Protein AF-A0AAU9HIW3-F1 (afdb_monomer_lite)

Secondary structure (DSSP, 8-state):
-EEEE--HHHHHHHHHHHHHHT-HHHHHHHTT-BTTEEEE-HHHHHHHHHHHHHHHHHHHHHSTT--TTSTT--HHHHHHHHHHIIIIIHHHHTTS--

pLDDT: mean 91.23, std 6.59, range [55.25, 97.88]

Sequence (98 aa):
MKEYFLPPKIFNELLSYAKKEKLIELENIVNKHDNGTILIEPWEVEILLNVAKLWRLQAILKYPFWDSEHPKFDPVHEDLFMDEQEDKWGKIAMTFPT

Foldseek 3Di:
DDKWFFAPVQLVVQCVVCVVVVPVLSNVQSVQDDNGMGDDDPVNLVVLLVVLVVQLVVLCVVLVQLDPPDPNHDVVSVVSSVVSCVVYNCRSVVGDDD

Radius of gyration: 14.71 Å; chains: 1; bounding box: 32×23×38 Å

Structure (mmCIF, N/CA/C/O backbone):
data_AF-A0AAU9HIW3-F1
#
_entry.id   AF-A0AAU9HIW3-F1
#
loop_
_atom_site.group_PDB
_atom_site.id
_atom_site.type_symbol
_atom_site.label_atom_id
_atom_site.label_alt_id
_atom_site.label_comp_id
_atom_site.label_asym_id
_atom_site.label_entity_id
_atom_site.label_seq_id
_atom_site.pdbx_PDB_ins_code
_atom_site.Cartn_x
_atom_site.Cartn_y
_atom_site.Cartn_z
_atom_site.occupancy
_atom_site.B_iso_or_equiv
_atom_site.auth_seq_id
_atom_site.auth_comp_id
_atom_site.auth_asym_id
_atom_site.auth_atom_id
_atom_site.pdbx_PDB_model_num
ATOM 1 N N . MET A 1 1 ? -15.255 11.486 12.836 1.00 83.38 1 MET A N 1
ATOM 2 C CA . MET A 1 1 ? -15.222 10.068 12.441 1.00 83.38 1 MET A CA 1
ATOM 3 C C . MET A 1 1 ? -16.079 9.910 11.195 1.00 83.38 1 MET A C 1
ATOM 5 O O . MET A 1 1 ? -17.155 10.500 11.158 1.00 83.38 1 MET A O 1
ATOM 9 N N . LYS A 1 2 ? -15.576 9.243 10.158 1.00 86.25 2 LYS A N 1
ATOM 10 C CA . LYS A 1 2 ? -16.284 9.011 8.891 1.00 86.25 2 LYS A CA 1
ATOM 11 C C . LYS A 1 2 ? -16.094 7.558 8.473 1.00 86.25 2 LYS A C 1
ATOM 13 O O . LYS A 1 2 ? -15.063 6.962 8.780 1.00 86.25 2 LYS A O 1
ATOM 18 N N . GLU A 1 3 ? -17.108 7.012 7.822 1.00 89.75 3 GLU A N 1
ATOM 19 C CA . GLU A 1 3 ? -17.059 5.673 7.251 1.00 89.75 3 GLU A CA 1
ATOM 20 C C . GLU A 1 3 ? -16.484 5.738 5.837 1.00 89.75 3 GLU A C 1
ATOM 22 O O . GLU A 1 3 ? -16.831 6.629 5.057 1.00 89.75 3 GLU A O 1
ATOM 27 N N . TYR A 1 4 ? -15.606 4.792 5.525 1.00 89.44 4 TYR A N 1
ATOM 28 C CA . TYR A 1 4 ? -15.019 4.613 4.205 1.00 89.44 4 TYR A CA 1
ATOM 29 C C . TYR A 1 4 ? -15.077 3.149 3.808 1.00 89.44 4 TYR A C 1
ATOM 31 O O . TYR A 1 4 ? -15.064 2.262 4.658 1.00 89.44 4 TYR A O 1
ATOM 39 N N . PHE A 1 5 ? -15.110 2.895 2.507 1.00 89.44 5 PHE A N 1
ATOM 40 C CA . PHE A 1 5 ? -15.084 1.545 1.969 1.00 89.44 5 PHE A CA 1
ATOM 41 C C . PHE A 1 5 ? -13.690 1.226 1.451 1.00 89.44 5 PHE A C 1
ATOM 43 O O . PHE A 1 5 ? -13.232 1.922 0.567 1.00 89.44 5 PHE A O 1
ATOM 50 N N . LEU A 1 6 ? -13.046 0.162 1.911 1.00 88.75 6 LEU A N 1
ATOM 51 C CA . LEU A 1 6 ? -11.847 -0.388 1.290 1.00 88.75 6 LEU A CA 1
ATOM 52 C C . LEU A 1 6 ? -12.083 -1.850 0.896 1.00 88.75 6 LEU A C 1
ATOM 54 O O . LEU A 1 6 ? -12.645 -2.613 1.681 1.00 88.75 6 LEU A O 1
ATOM 58 N N . PRO A 1 7 ? -11.609 -2.301 -0.277 1.00 86.75 7 PRO A N 1
ATOM 59 C CA . PRO A 1 7 ? -11.770 -3.691 -0.688 1.00 86.75 7 PRO A CA 1
ATOM 60 C C . PRO A 1 7 ? -11.197 -4.662 0.359 1.00 86.75 7 PRO A C 1
ATOM 62 O O . PRO A 1 7 ? -10.031 -4.514 0.717 1.00 86.75 7 PRO A O 1
ATOM 65 N N . PRO A 1 8 ? -11.926 -5.708 0.796 1.00 87.25 8 PRO A N 1
ATOM 66 C CA . PRO A 1 8 ? -11.487 -6.587 1.887 1.00 87.25 8 PRO A CA 1
ATOM 67 C C . PRO A 1 8 ? -10.070 -7.168 1.744 1.00 87.25 8 PRO A C 1
ATOM 69 O O . PRO A 1 8 ? -9.362 -7.337 2.736 1.00 87.25 8 PRO A O 1
ATOM 72 N N . LYS A 1 9 ? -9.619 -7.420 0.504 1.00 87.56 9 LYS A N 1
ATOM 73 C CA . LYS A 1 9 ? -8.254 -7.885 0.196 1.00 87.56 9 LYS A CA 1
ATOM 74 C C . LYS A 1 9 ? -7.179 -6.959 0.788 1.00 87.56 9 LYS A C 1
ATOM 76 O O . LYS A 1 9 ? -6.174 -7.457 1.287 1.00 87.56 9 LYS A O 1
ATOM 81 N N . ILE A 1 10 ? -7.406 -5.641 0.792 1.00 90.00 10 ILE A N 1
ATOM 82 C CA . ILE A 1 10 ? -6.409 -4.667 1.250 1.00 90.00 10 ILE A CA 1
ATOM 83 C C . ILE A 1 10 ? -6.189 -4.720 2.761 1.00 90.00 10 ILE A C 1
ATOM 85 O O . ILE A 1 10 ? -5.078 -4.473 3.217 1.00 90.00 10 ILE A O 1
ATOM 89 N N . PHE A 1 11 ? -7.203 -5.089 3.552 1.00 91.50 11 PHE A N 1
ATOM 90 C CA . PHE A 1 11 ? -7.055 -5.166 5.006 1.00 91.50 11 PHE A CA 1
ATOM 91 C C . PHE A 1 11 ? -6.086 -6.270 5.424 1.00 91.50 11 PHE A C 1
ATOM 93 O O . PHE A 1 11 ? -5.256 -6.051 6.302 1.00 91.50 11 PHE A O 1
ATOM 100 N N . ASN A 1 12 ? -6.110 -7.420 4.745 1.00 90.38 12 ASN A N 1
ATOM 101 C CA . ASN A 1 12 ? -5.152 -8.500 4.997 1.00 90.38 12 ASN A CA 1
ATOM 102 C C . ASN A 1 12 ? -3.710 -8.067 4.694 1.00 90.38 12 ASN A C 1
ATOM 104 O O . ASN A 1 12 ? -2.784 -8.404 5.437 1.00 90.38 12 ASN A O 1
ATOM 108 N N . GLU A 1 13 ? -3.516 -7.301 3.620 1.00 91.81 13 GLU A N 1
ATOM 109 C CA . GLU A 1 13 ? -2.208 -6.759 3.246 1.00 91.81 13 GLU A CA 1
ATOM 110 C C . GLU A 1 13 ? -1.734 -5.696 4.243 1.00 91.81 13 GLU A C 1
ATOM 112 O O . GLU A 1 13 ? -0.602 -5.771 4.724 1.00 91.81 13 GLU A O 1
ATOM 117 N N . LEU A 1 14 ? -2.611 -4.761 4.622 1.00 93.75 14 LEU A N 1
ATOM 118 C CA . LEU A 1 14 ? -2.325 -3.733 5.623 1.00 93.75 14 LEU A CA 1
ATOM 119 C C . LEU A 1 14 ? -1.991 -4.345 6.986 1.00 93.75 14 LEU A C 1
ATOM 121 O O . LEU A 1 14 ? -1.020 -3.930 7.611 1.00 93.75 14 LEU A O 1
ATOM 125 N N . LEU A 1 15 ? -2.738 -5.361 7.425 1.00 94.00 15 LEU A N 1
ATOM 126 C CA . LEU A 1 15 ? -2.486 -6.058 8.685 1.00 94.00 15 LEU A CA 1
ATOM 127 C C . LEU A 1 15 ? -1.149 -6.808 8.653 1.00 94.00 15 LEU A C 1
ATOM 129 O O . LEU A 1 15 ? -0.382 -6.761 9.615 1.00 94.00 15 LEU A O 1
ATOM 133 N N . SER A 1 16 ? -0.847 -7.482 7.540 1.00 94.12 16 SER A N 1
ATOM 134 C CA . SER A 1 16 ? 0.428 -8.189 7.361 1.00 94.12 16 SER A CA 1
ATOM 135 C C . SER A 1 16 ? 1.610 -7.220 7.380 1.00 94.12 16 SER A C 1
ATOM 137 O O . SER A 1 16 ? 2.620 -7.480 8.036 1.00 94.12 16 SER A O 1
ATOM 139 N N . TYR A 1 17 ? 1.467 -6.083 6.697 1.00 94.38 17 TYR A N 1
ATOM 140 C CA . TYR A 1 17 ? 2.453 -5.010 6.687 1.00 94.38 17 TYR A CA 1
ATOM 141 C C . TYR A 1 17 ? 2.641 -4.399 8.082 1.00 94.38 17 TYR A C 1
ATOM 143 O O . TYR A 1 17 ? 3.774 -4.301 8.552 1.00 94.38 17 TYR A O 1
ATOM 151 N N . ALA A 1 18 ? 1.548 -4.081 8.783 1.00 95.56 18 ALA A N 1
ATOM 152 C CA . ALA A 1 18 ? 1.581 -3.535 10.137 1.00 95.56 18 ALA A CA 1
ATOM 153 C C . ALA A 1 18 ? 2.342 -4.451 11.103 1.00 95.56 18 ALA A C 1
ATOM 155 O O . ALA A 1 18 ? 3.229 -3.994 11.821 1.00 95.56 18 ALA A O 1
ATOM 156 N N . LYS A 1 19 ? 2.069 -5.761 11.064 1.00 95.31 19 LYS A N 1
ATOM 157 C CA . LYS A 1 19 ? 2.749 -6.751 11.911 1.00 95.31 19 LYS A CA 1
ATOM 158 C C . LYS A 1 19 ? 4.231 -6.886 11.585 1.00 95.31 19 LYS A C 1
ATOM 160 O O . LYS A 1 19 ? 5.055 -6.952 12.495 1.00 95.31 19 LYS A O 1
ATOM 165 N N . LYS A 1 20 ? 4.578 -6.920 10.295 1.00 96.12 20 LYS A N 1
ATOM 166 C CA . LYS A 1 20 ? 5.969 -7.036 9.838 1.00 96.12 20 LYS A CA 1
ATOM 167 C C . LYS A 1 20 ? 6.810 -5.837 10.282 1.00 96.12 20 LYS A C 1
ATOM 169 O O . LYS A 1 20 ? 7.901 -6.024 10.815 1.00 96.12 20 LYS A O 1
ATOM 174 N N . GLU A 1 21 ? 6.288 -4.631 10.086 1.00 94.12 21 GLU A N 1
ATOM 175 C CA . GLU A 1 21 ? 6.984 -3.374 10.386 1.00 94.12 21 GLU A CA 1
ATOM 176 C C . GLU A 1 21 ? 6.762 -2.894 11.835 1.00 94.12 21 GLU A C 1
ATOM 178 O O . GLU A 1 21 ? 7.283 -1.855 12.233 1.00 94.12 21 GLU A O 1
ATOM 183 N N . LYS A 1 22 ? 6.022 -3.667 12.648 1.00 95.12 22 LYS A N 1
ATOM 184 C CA . LYS A 1 22 ? 5.686 -3.376 14.055 1.00 95.12 22 LYS A CA 1
ATOM 185 C C . LYS A 1 22 ? 4.949 -2.039 14.246 1.00 95.12 22 LYS A C 1
ATOM 187 O O . LYS A 1 22 ? 5.199 -1.316 15.208 1.00 95.12 22 LYS A O 1
ATOM 192 N N . LEU A 1 23 ? 4.027 -1.725 13.337 1.00 94.06 23 LEU A N 1
ATOM 193 C CA . LEU A 1 23 ? 3.205 -0.512 13.344 1.00 94.06 23 LEU A CA 1
ATOM 194 C C . LEU A 1 23 ? 1.903 -0.757 14.113 1.00 94.06 23 LEU A C 1
ATOM 196 O O . LEU A 1 23 ? 0.877 -1.118 13.532 1.00 94.06 23 LEU A O 1
ATOM 200 N N . ILE A 1 24 ? 1.955 -0.566 15.430 1.00 94.75 24 ILE A N 1
ATOM 201 C CA . ILE A 1 24 ? 0.844 -0.873 16.343 1.00 94.75 24 ILE A CA 1
ATOM 202 C C . ILE A 1 24 ? -0.389 -0.017 16.025 1.00 94.75 24 ILE A C 1
ATOM 204 O O . ILE A 1 24 ? -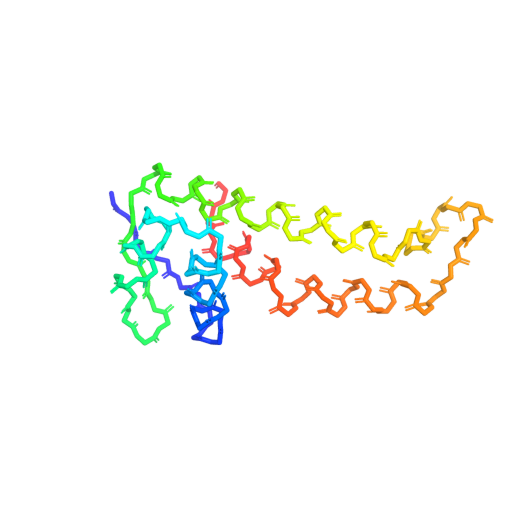1.509 -0.526 16.014 1.00 94.75 24 ILE A O 1
ATOM 208 N N . GLU A 1 25 ? -0.209 1.270 15.718 1.00 94.62 25 GLU A N 1
ATOM 209 C CA . GLU A 1 25 ? -1.321 2.160 15.372 1.00 94.62 25 GLU A CA 1
ATOM 210 C C . GLU A 1 25 ? -2.047 1.697 14.106 1.00 94.62 25 GLU A C 1
ATOM 212 O O . GLU A 1 25 ? -3.276 1.684 14.070 1.00 94.62 25 GLU A O 1
ATOM 217 N N . LEU A 1 26 ? -1.305 1.262 13.084 1.00 95.00 26 LEU A N 1
ATOM 218 C CA . LEU A 1 26 ? -1.893 0.761 11.843 1.00 95.00 26 LEU A CA 1
ATOM 219 C C . LEU A 1 26 ? -2.656 -0.547 12.074 1.00 95.00 26 LEU A C 1
ATOM 221 O O . LEU A 1 26 ? -3.747 -0.711 11.535 1.00 95.00 26 LEU A O 1
ATOM 225 N N . GLU A 1 27 ? -2.118 -1.456 12.890 1.00 95.44 27 GLU A N 1
ATOM 226 C CA . GLU A 1 27 ? -2.814 -2.689 13.268 1.00 95.44 27 GLU A CA 1
ATOM 227 C C . GLU A 1 27 ? -4.148 -2.381 13.964 1.00 95.44 27 GLU A C 1
ATOM 229 O O . GLU A 1 27 ? -5.183 -2.939 13.596 1.00 95.44 27 GLU A O 1
ATOM 234 N N . ASN A 1 28 ? -4.151 -1.435 14.906 1.00 94.75 28 ASN A N 1
ATOM 235 C CA . ASN A 1 28 ? -5.366 -1.007 15.597 1.00 94.75 28 ASN A CA 1
ATOM 236 C C . ASN A 1 28 ? -6.395 -0.384 14.649 1.00 94.75 28 ASN A C 1
ATOM 238 O O . ASN A 1 28 ? -7.582 -0.665 14.789 1.00 94.75 28 ASN A O 1
ATOM 242 N N . ILE A 1 29 ? -5.957 0.437 13.688 1.00 93.88 29 ILE A N 1
ATOM 243 C CA . ILE A 1 29 ? -6.838 1.031 12.675 1.00 93.88 29 ILE A CA 1
ATOM 244 C C . ILE A 1 29 ? -7.459 -0.070 11.818 1.00 93.88 29 ILE A C 1
ATOM 246 O O . ILE A 1 29 ? -8.678 -0.141 11.707 1.00 93.88 29 ILE A O 1
ATOM 250 N N . VAL A 1 30 ? -6.638 -0.955 11.248 1.00 92.69 30 VAL A N 1
ATOM 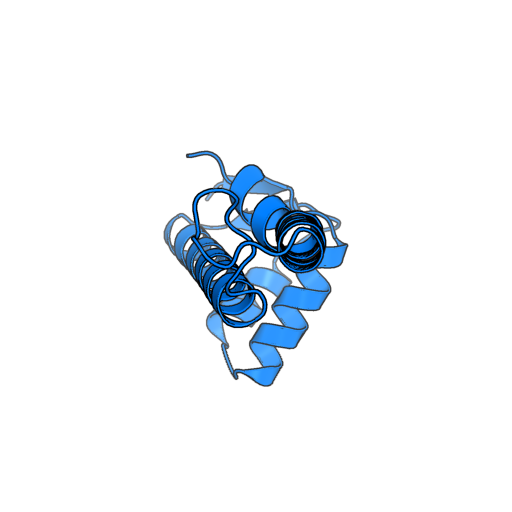251 C CA . VAL A 1 30 ? -7.101 -2.010 10.336 1.00 92.69 30 VAL A CA 1
ATOM 252 C C . VAL A 1 30 ? -8.117 -2.920 11.023 1.00 92.69 30 VAL A C 1
ATOM 254 O O . VAL A 1 30 ? -9.154 -3.205 10.439 1.00 92.69 30 VAL A O 1
ATOM 257 N N . ASN A 1 31 ? -7.901 -3.288 12.286 1.00 92.19 31 ASN A N 1
ATOM 258 C CA . ASN A 1 31 ? -8.824 -4.147 13.035 1.00 92.19 31 ASN A CA 1
ATOM 259 C C . ASN A 1 31 ? -10.211 -3.522 13.313 1.00 92.19 31 ASN A C 1
ATOM 261 O O . ASN A 1 31 ? -11.087 -4.217 13.824 1.00 92.19 31 ASN A O 1
ATOM 265 N N . LYS A 1 32 ? -10.441 -2.242 12.983 1.00 91.69 32 LYS A N 1
ATOM 266 C CA . LYS A 1 32 ? -11.769 -1.601 13.052 1.00 91.69 32 LYS A CA 1
ATOM 267 C C . LYS A 1 32 ? -12.676 -1.947 11.872 1.00 91.69 32 LYS A C 1
ATOM 269 O O . LYS A 1 32 ? -13.834 -1.537 11.880 1.00 91.69 32 LYS A O 1
ATOM 274 N N . HIS A 1 33 ? -12.152 -2.592 10.831 1.00 91.25 33 HIS A N 1
ATOM 275 C CA . HIS A 1 33 ? -12.930 -2.843 9.627 1.00 91.25 33 HIS A CA 1
ATOM 276 C C . HIS A 1 33 ? -14.071 -3.841 9.877 1.00 91.25 33 HIS A C 1
ATOM 278 O O . HIS A 1 33 ? -13.931 -4.792 10.644 1.00 91.25 33 HIS A O 1
ATOM 284 N N . ASP A 1 34 ? -15.158 -3.696 9.127 1.00 88.88 34 ASP A N 1
ATOM 285 C CA . ASP A 1 34 ? -16.247 -4.663 9.048 1.00 88.88 34 ASP A CA 1
ATOM 286 C C . ASP A 1 34 ? -16.582 -4.930 7.577 1.00 88.88 34 ASP A C 1
ATOM 288 O O . ASP A 1 34 ? -17.056 -4.061 6.856 1.00 88.88 34 ASP A O 1
ATOM 292 N N . ASN A 1 35 ? -16.251 -6.130 7.094 1.00 85.00 35 ASN A N 1
ATOM 293 C CA . ASN A 1 35 ? -16.570 -6.609 5.743 1.00 85.00 35 ASN A CA 1
ATOM 294 C C . ASN A 1 35 ? -16.362 -5.601 4.580 1.00 85.00 35 ASN A C 1
ATOM 296 O O . ASN A 1 35 ? -17.163 -5.532 3.648 1.00 85.00 35 ASN A O 1
ATOM 300 N N . GLY A 1 36 ? -15.278 -4.822 4.605 1.00 85.56 36 GLY A N 1
ATOM 301 C CA . GLY A 1 36 ? -14.982 -3.842 3.553 1.00 85.56 36 GLY A CA 1
ATOM 302 C C . GLY A 1 36 ? -15.254 -2.390 3.942 1.00 85.56 36 GLY A C 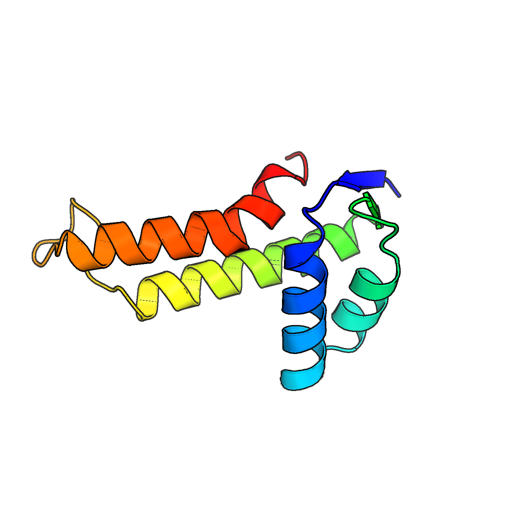1
ATOM 303 O O . GLY A 1 36 ? -14.770 -1.493 3.266 1.00 85.56 36 GLY A O 1
ATOM 304 N N . THR A 1 37 ? -15.973 -2.114 5.026 1.00 89.19 37 THR A N 1
ATOM 305 C CA . THR A 1 37 ? -16.104 -0.754 5.560 1.00 89.19 37 THR A CA 1
ATOM 306 C C . THR A 1 37 ? -15.171 -0.548 6.743 1.00 89.19 37 THR A C 1
ATOM 308 O O . THR A 1 37 ? -14.793 -1.489 7.437 1.00 89.19 37 THR A O 1
ATOM 311 N N . ILE A 1 38 ? -14.741 0.689 6.960 1.00 92.00 38 ILE A N 1
ATOM 312 C CA . ILE A 1 38 ? -13.941 1.081 8.115 1.00 92.00 38 ILE A CA 1
ATOM 313 C C . ILE A 1 38 ? -14.407 2.448 8.606 1.00 92.00 38 ILE A C 1
ATOM 315 O O . ILE A 1 38 ? -14.605 3.380 7.824 1.00 92.00 38 ILE A O 1
ATOM 319 N N . LEU A 1 39 ? -14.571 2.572 9.919 1.00 92.00 39 LEU A N 1
ATOM 320 C CA . LEU A 1 39 ? -14.965 3.812 10.572 1.00 92.00 39 LEU A CA 1
ATOM 321 C C . LEU A 1 39 ? -13.738 4.436 11.247 1.00 92.00 39 LEU A C 1
ATOM 323 O O . LEU A 1 39 ? -13.223 3.883 12.219 1.00 92.00 39 LEU A O 1
ATOM 327 N N . ILE A 1 40 ? -13.264 5.575 10.731 1.00 91.44 40 ILE A N 1
ATOM 328 C CA . ILE A 1 40 ? -11.984 6.162 11.162 1.00 91.44 40 ILE A CA 1
ATOM 329 C C . ILE A 1 40 ? -12.026 7.679 11.373 1.00 91.44 40 ILE A C 1
ATOM 331 O O . ILE A 1 40 ? -12.902 8.408 10.887 1.00 91.44 40 ILE A O 1
ATOM 335 N N . GLU A 1 41 ? -11.068 8.166 12.151 1.00 93.00 41 GLU A N 1
ATOM 336 C CA . GLU A 1 41 ? -10.833 9.579 12.435 1.00 93.00 41 GLU A CA 1
ATOM 337 C C . GLU A 1 41 ? -9.912 10.243 11.396 1.00 93.00 41 GLU A C 1
ATOM 339 O O . GLU A 1 41 ? -9.172 9.553 10.698 1.00 93.00 41 GLU A O 1
ATOM 344 N N . PRO A 1 42 ? -9.919 11.586 11.271 1.00 90.06 42 PRO A N 1
ATOM 345 C CA . PRO A 1 42 ? -9.091 12.279 10.281 1.00 90.06 42 PRO A CA 1
ATOM 346 C C . PRO A 1 42 ? -7.595 11.930 10.345 1.00 90.06 42 PRO A C 1
ATOM 348 O O . PRO A 1 42 ? -6.983 11.712 9.307 1.00 90.06 42 PRO A O 1
ATOM 351 N N . TRP A 1 43 ? -7.014 11.799 11.540 1.00 91.56 43 TRP A N 1
ATOM 352 C CA . TRP A 1 43 ? -5.598 11.433 11.690 1.00 91.56 43 TRP A CA 1
ATOM 353 C C . TRP A 1 43 ? -5.313 9.970 11.293 1.00 91.56 43 TRP A C 1
ATOM 355 O O . TRP A 1 43 ? -4.220 9.642 10.842 1.00 91.56 43 TRP A O 1
ATOM 365 N N . GLU A 1 44 ? -6.301 9.080 11.402 1.00 93.81 44 GLU A N 1
ATOM 366 C CA . GLU A 1 44 ? -6.184 7.680 10.972 1.00 93.81 44 GLU A CA 1
ATOM 367 C C . GLU A 1 44 ? -6.216 7.562 9.446 1.00 93.81 44 GLU A C 1
ATOM 369 O O . GLU A 1 44 ? -5.508 6.732 8.870 1.00 93.81 44 GLU A O 1
ATOM 374 N N . VAL A 1 45 ? -6.982 8.438 8.781 1.00 91.25 45 VAL A N 1
ATOM 375 C CA . VAL A 1 45 ? -6.939 8.594 7.318 1.00 91.25 45 VAL A CA 1
ATOM 376 C C . VAL A 1 45 ? -5.519 8.955 6.882 1.00 91.25 45 VAL A C 1
ATOM 378 O O . VAL A 1 45 ? -4.994 8.354 5.946 1.00 91.25 45 VAL A O 1
ATOM 381 N N . GLU A 1 46 ? -4.863 9.892 7.573 1.00 91.31 46 GLU A N 1
ATOM 382 C CA . GLU A 1 46 ? -3.491 10.297 7.245 1.00 91.31 46 GLU A CA 1
ATOM 383 C C . GLU A 1 46 ? -2.502 9.130 7.333 1.00 91.31 46 GLU A C 1
ATOM 385 O O . GLU A 1 46 ? -1.649 8.986 6.455 1.00 91.31 46 GLU A O 1
ATOM 390 N N . ILE A 1 47 ? -2.636 8.255 8.336 1.00 93.94 47 ILE A N 1
ATOM 391 C CA . ILE A 1 47 ? -1.796 7.056 8.466 1.00 93.94 47 ILE A CA 1
ATOM 392 C C . ILE A 1 47 ? -1.982 6.129 7.260 1.00 93.94 47 ILE A C 1
ATOM 394 O O . ILE A 1 47 ? -0.993 5.719 6.649 1.00 93.94 47 ILE A O 1
ATOM 398 N N . LEU A 1 48 ? -3.224 5.839 6.868 1.00 93.06 48 LEU A N 1
ATOM 399 C CA . LEU A 1 48 ? -3.507 4.980 5.713 1.00 93.06 48 LEU A CA 1
ATOM 400 C C . LEU A 1 48 ? -2.999 5.596 4.403 1.00 93.06 48 LEU A C 1
ATOM 402 O O . LEU A 1 48 ? -2.397 4.901 3.583 1.00 93.06 48 LEU A O 1
ATOM 406 N N . LEU A 1 49 ? -3.152 6.911 4.229 1.00 92.00 49 LEU A N 1
ATOM 407 C CA . LEU A 1 49 ? -2.605 7.629 3.078 1.00 92.00 49 LEU A CA 1
ATOM 408 C C . LEU A 1 49 ? -1.073 7.614 3.059 1.00 92.00 49 LEU A C 1
ATOM 410 O O . LEU A 1 49 ? -0.480 7.514 1.985 1.00 92.00 49 LEU A O 1
ATOM 414 N N . ASN A 1 50 ? -0.413 7.689 4.214 1.00 93.31 50 ASN A N 1
ATOM 415 C CA . ASN A 1 50 ? 1.044 7.598 4.299 1.00 93.31 50 ASN A CA 1
ATOM 416 C C . ASN A 1 50 ? 1.548 6.196 3.936 1.00 93.31 50 ASN A C 1
ATOM 418 O O . ASN A 1 50 ? 2.525 6.084 3.195 1.00 93.31 50 ASN A O 1
ATOM 422 N N . VAL A 1 51 ? 0.855 5.139 4.370 1.00 93.75 51 VAL A N 1
ATOM 423 C CA . VAL A 1 51 ? 1.150 3.759 3.942 1.00 93.75 51 VAL A CA 1
ATOM 424 C C . VAL A 1 51 ? 0.981 3.619 2.431 1.00 93.75 51 VAL A C 1
ATOM 426 O O . VAL A 1 51 ? 1.878 3.119 1.754 1.00 93.75 51 VAL A O 1
ATOM 429 N N . ALA A 1 52 ? -0.119 4.136 1.878 1.00 92.31 52 ALA A N 1
ATOM 430 C CA . ALA A 1 52 ? -0.360 4.110 0.441 1.00 92.31 52 ALA A CA 1
ATOM 431 C C . ALA A 1 52 ? 0.760 4.839 -0.328 1.00 92.31 52 ALA A C 1
ATOM 433 O O . ALA A 1 52 ? 1.322 4.294 -1.281 1.00 92.31 52 ALA A O 1
ATOM 434 N N . LYS A 1 53 ? 1.131 6.054 0.097 1.00 93.50 53 LYS A N 1
ATOM 435 C CA . LYS A 1 53 ? 2.239 6.821 -0.501 1.00 93.50 53 LYS A CA 1
ATOM 436 C C . LYS A 1 53 ? 3.553 6.046 -0.452 1.00 93.50 53 LYS A C 1
ATOM 438 O O . LYS A 1 53 ? 4.269 6.011 -1.449 1.00 93.50 53 LYS A O 1
ATOM 443 N N . LEU A 1 54 ? 3.859 5.408 0.676 1.00 94.06 54 LEU A N 1
ATOM 444 C CA . LEU A 1 54 ? 5.065 4.603 0.826 1.00 94.06 54 LEU A CA 1
ATOM 445 C C . LEU A 1 54 ? 5.090 3.431 -0.162 1.00 94.06 54 LEU A C 1
ATOM 447 O O . LEU A 1 54 ? 6.103 3.228 -0.827 1.00 94.06 54 LEU A O 1
ATOM 451 N N . TRP A 1 55 ? 3.987 2.698 -0.312 1.00 93.56 55 TRP A N 1
ATOM 452 C CA . TRP A 1 55 ? 3.904 1.603 -1.284 1.00 93.56 55 TRP A CA 1
ATOM 453 C C . TRP A 1 55 ? 4.057 2.087 -2.725 1.00 93.56 55 TRP A C 1
ATOM 455 O O . TRP A 1 55 ? 4.749 1.447 -3.514 1.00 93.56 55 TRP A O 1
ATOM 465 N N . ARG A 1 56 ? 3.506 3.257 -3.064 1.00 93.69 56 ARG A N 1
ATOM 466 C CA . ARG A 1 56 ? 3.752 3.877 -4.372 1.00 93.69 56 ARG A CA 1
ATOM 467 C C . ARG A 1 56 ? 5.230 4.208 -4.580 1.00 93.69 56 ARG A C 1
ATOM 469 O O . ARG A 1 56 ? 5.770 3.896 -5.635 1.00 93.69 56 ARG A O 1
ATOM 476 N N . LEU A 1 57 ? 5.902 4.790 -3.587 1.00 94.81 57 LEU A N 1
ATOM 477 C CA . LEU A 1 57 ? 7.341 5.075 -3.670 1.00 94.81 57 LEU A CA 1
ATOM 478 C C . LEU A 1 57 ? 8.169 3.792 -3.836 1.00 94.81 57 LEU A C 1
ATOM 480 O O . LEU A 1 57 ? 9.105 3.766 -4.631 1.00 94.81 57 LEU A O 1
ATOM 484 N N . GLN A 1 58 ? 7.808 2.713 -3.139 1.00 94.12 58 GLN A N 1
ATOM 485 C CA . GLN A 1 58 ? 8.452 1.407 -3.303 1.00 94.12 58 GLN A CA 1
ATOM 486 C C . GLN A 1 58 ? 8.268 0.850 -4.721 1.00 94.12 58 GLN A C 1
ATOM 488 O O . GLN A 1 58 ? 9.232 0.351 -5.298 1.00 94.12 58 GLN A O 1
ATOM 493 N N . ALA A 1 59 ? 7.074 0.983 -5.305 1.00 94.69 59 ALA A N 1
ATOM 494 C CA . ALA A 1 59 ? 6.817 0.578 -6.686 1.00 94.69 59 ALA A CA 1
ATOM 495 C C . ALA A 1 59 ? 7.650 1.397 -7.689 1.00 94.69 59 ALA A C 1
ATOM 497 O O . ALA A 1 59 ? 8.247 0.815 -8.591 1.00 94.69 59 ALA A O 1
ATOM 498 N N . ILE A 1 60 ? 7.783 2.716 -7.489 1.00 95.00 60 ILE A N 1
ATOM 499 C CA . ILE A 1 60 ? 8.646 3.575 -8.326 1.00 95.00 60 ILE A CA 1
ATOM 500 C C . ILE A 1 60 ? 10.098 3.079 -8.295 1.00 95.00 60 ILE A C 1
ATOM 502 O O . ILE A 1 60 ? 10.752 3.011 -9.331 1.00 95.00 60 ILE A O 1
ATOM 506 N N . LEU A 1 61 ? 10.608 2.711 -7.115 1.00 95.88 61 LEU A N 1
ATOM 507 C CA . LEU A 1 61 ? 11.974 2.195 -6.975 1.00 95.88 61 LEU A CA 1
ATOM 508 C C . LEU A 1 61 ? 12.150 0.805 -7.597 1.00 95.88 61 LEU A C 1
ATOM 510 O O . LEU A 1 61 ? 13.225 0.497 -8.107 1.00 95.88 61 LEU A O 1
ATOM 514 N N . LYS A 1 62 ? 11.114 -0.035 -7.537 1.00 96.31 62 LYS A N 1
ATOM 515 C CA . LYS A 1 62 ? 11.119 -1.391 -8.095 1.00 96.31 62 LYS A CA 1
ATOM 516 C C . LYS A 1 62 ? 11.050 -1.386 -9.623 1.00 96.31 62 LYS A C 1
ATOM 518 O O . LYS A 1 62 ? 11.694 -2.222 -10.251 1.00 96.31 62 LYS A O 1
ATOM 523 N N . TYR A 1 63 ? 10.323 -0.432 -10.202 1.00 96.69 63 TYR A N 1
ATOM 524 C CA . TYR A 1 63 ? 10.103 -0.302 -11.642 1.00 96.69 63 TYR A CA 1
ATOM 525 C C . TYR A 1 63 ? 10.585 1.063 -12.149 1.00 96.69 63 TYR A C 1
ATOM 527 O O . TYR A 1 63 ? 9.794 1.836 -12.670 1.00 96.69 63 TYR A O 1
ATOM 535 N N . PRO A 1 64 ? 11.879 1.406 -12.047 1.00 95.31 64 PRO A N 1
ATOM 536 C CA . PRO A 1 64 ? 12.384 2.775 -12.240 1.00 95.31 64 PRO A CA 1
ATOM 537 C C . PRO A 1 64 ? 12.214 3.352 -13.656 1.00 95.31 64 PRO A C 1
ATOM 539 O O . PRO A 1 64 ? 12.557 4.507 -13.890 1.00 95.31 64 PRO A O 1
ATOM 542 N N . PHE A 1 65 ? 11.718 2.554 -14.601 1.00 97.12 65 PHE A N 1
ATOM 543 C CA . PHE A 1 65 ? 11.535 2.915 -16.007 1.00 97.12 65 PHE A CA 1
ATOM 544 C C . PHE A 1 65 ? 10.070 2.824 -16.448 1.00 97.12 65 PHE A C 1
ATOM 546 O O . PHE A 1 65 ? 9.799 2.693 -17.634 1.00 97.12 65 PHE A O 1
ATOM 553 N N . TRP A 1 66 ? 9.144 2.866 -15.487 1.00 96.69 66 TRP A N 1
ATOM 554 C CA . TRP A 1 66 ? 7.703 2.814 -15.728 1.00 96.69 66 TRP A CA 1
ATOM 555 C C . TRP A 1 66 ? 7.169 4.041 -16.480 1.00 96.69 66 TRP A C 1
ATOM 557 O O . TRP A 1 66 ? 6.152 3.959 -17.153 1.00 96.69 66 TRP A O 1
ATOM 567 N N . ASP A 1 67 ? 7.836 5.188 -16.338 1.00 94.19 67 ASP A N 1
ATOM 568 C CA . ASP A 1 67 ? 7.383 6.461 -16.891 1.00 94.19 67 ASP A CA 1
ATOM 569 C C . ASP A 1 67 ? 7.734 6.568 -18.381 1.00 94.19 67 ASP A C 1
ATOM 571 O O . ASP A 1 67 ? 8.911 6.548 -18.751 1.00 94.19 67 ASP A O 1
ATOM 575 N N . SER A 1 68 ? 6.708 6.709 -19.225 1.00 93.94 68 SER A N 1
ATOM 576 C CA . SER A 1 68 ? 6.833 6.882 -20.680 1.00 93.94 68 SER A CA 1
ATOM 577 C C . SER A 1 68 ? 7.664 8.101 -21.100 1.00 93.94 68 SER A C 1
ATOM 579 O O . SER A 1 68 ? 8.215 8.120 -22.201 1.00 93.94 68 SER A O 1
ATOM 581 N N . GLU A 1 69 ? 7.812 9.099 -20.222 1.00 95.12 69 GLU A N 1
ATOM 582 C CA . GLU A 1 69 ? 8.660 10.272 -20.458 1.00 95.12 69 GLU A CA 1
ATOM 583 C C . GLU A 1 69 ? 10.136 10.019 -20.094 1.00 95.12 69 GLU A C 1
ATOM 585 O O . GLU A 1 69 ? 11.021 10.811 -20.439 1.00 95.12 69 GLU A O 1
ATOM 590 N N . HIS A 1 70 ? 10.447 8.910 -19.413 1.00 93.69 70 HIS A N 1
ATOM 591 C CA . HIS A 1 70 ? 11.802 8.593 -18.983 1.00 93.69 70 HIS A CA 1
ATOM 592 C C . HIS A 1 70 ? 12.668 8.094 -20.163 1.00 93.69 70 HIS A C 1
ATOM 594 O O . HIS A 1 70 ? 12.270 7.174 -20.877 1.00 93.69 70 HIS A O 1
ATOM 600 N N . PRO A 1 71 ? 13.923 8.568 -20.339 1.00 95.38 71 PRO A N 1
ATOM 601 C CA . PRO A 1 71 ? 14.779 8.177 -21.474 1.00 95.38 71 PRO A CA 1
ATOM 602 C C . PRO A 1 71 ? 15.097 6.679 -21.588 1.00 95.38 71 PRO A C 1
ATOM 604 O O . PRO A 1 71 ? 15.586 6.223 -22.617 1.00 95.38 71 PRO A O 1
ATOM 607 N N . LYS A 1 72 ? 14.895 5.928 -20.501 1.00 97.19 72 LYS A N 1
ATOM 608 C CA . LYS A 1 72 ? 15.097 4.473 -20.428 1.00 97.19 72 LYS A CA 1
ATOM 609 C C . LYS A 1 72 ? 13.790 3.693 -20.290 1.00 97.19 72 LYS A C 1
ATOM 611 O O . LYS A 1 72 ? 13.847 2.590 -19.766 1.00 97.19 72 LYS A O 1
ATOM 616 N N . PHE A 1 73 ? 12.659 4.297 -20.657 1.00 96.94 73 PHE A N 1
ATOM 617 C CA . PHE A 1 73 ? 11.333 3.695 -20.557 1.00 96.94 73 PHE A CA 1
ATOM 618 C C . PHE A 1 73 ? 11.332 2.215 -20.957 1.00 96.94 73 PHE A C 1
ATOM 620 O O . PHE A 1 73 ? 11.911 1.834 -21.979 1.00 96.94 73 PHE A O 1
ATOM 627 N N . ASP A 1 74 ? 10.669 1.409 -20.135 1.00 97.88 74 ASP A N 1
ATOM 628 C CA . ASP A 1 74 ? 10.439 -0.007 -20.373 1.00 97.88 74 ASP A CA 1
ATOM 629 C C . ASP A 1 74 ? 8.937 -0.289 -20.193 1.00 97.88 74 ASP A C 1
ATOM 631 O O . ASP A 1 74 ? 8.432 -0.147 -19.076 1.00 97.88 74 ASP A O 1
ATOM 635 N N . PRO A 1 75 ? 8.211 -0.705 -21.248 1.00 96.81 75 PRO A N 1
ATOM 636 C CA . PRO A 1 75 ? 6.779 -0.987 -21.150 1.00 96.81 75 PRO A CA 1
ATOM 637 C C . PRO A 1 75 ? 6.463 -2.106 -20.148 1.00 96.81 75 PRO A C 1
ATOM 639 O O . PRO A 1 75 ? 5.409 -2.091 -19.525 1.00 96.81 75 PRO A O 1
ATOM 642 N N . VAL A 1 76 ? 7.394 -3.037 -19.903 1.00 97.38 76 VAL A N 1
ATOM 643 C CA . VAL A 1 76 ? 7.206 -4.067 -18.869 1.00 97.38 76 VAL A CA 1
ATOM 644 C C . VAL A 1 76 ? 7.217 -3.442 -17.473 1.00 97.38 76 VAL A C 1
ATOM 646 O O . VAL A 1 76 ? 6.486 -3.878 -16.587 1.00 97.38 76 VAL A O 1
ATOM 649 N N . HIS A 1 77 ? 8.040 -2.414 -17.251 1.00 97.81 77 HIS A N 1
ATOM 650 C CA . HIS A 1 77 ? 8.033 -1.678 -15.988 1.00 97.81 77 HIS A CA 1
ATOM 651 C C . HIS A 1 77 ? 6.750 -0.864 -15.815 1.00 97.81 77 HIS A C 1
ATOM 653 O O . HIS A 1 77 ? 6.273 -0.762 -14.688 1.00 97.81 77 HIS A O 1
ATOM 659 N N . GLU A 1 78 ? 6.201 -0.301 -16.893 1.00 97.25 78 GLU A N 1
ATOM 660 C CA . GLU A 1 78 ? 4.912 0.398 -16.865 1.00 97.25 78 GLU A CA 1
ATOM 661 C C . GLU A 1 78 ? 3.785 -0.549 -16.458 1.00 97.25 78 GLU A C 1
ATOM 663 O O . GLU A 1 78 ? 3.124 -0.290 -15.453 1.00 97.25 78 GLU A O 1
ATOM 668 N N . ASP A 1 79 ? 3.637 -1.676 -17.160 1.00 97.06 79 ASP A N 1
ATOM 669 C CA . ASP A 1 79 ? 2.605 -2.677 -16.875 1.00 97.06 79 ASP A CA 1
ATOM 670 C C . ASP A 1 79 ? 2.679 -3.141 -15.411 1.00 97.06 79 ASP A C 1
ATOM 672 O O . ASP A 1 79 ? 1.703 -3.063 -14.665 1.00 97.06 79 ASP A O 1
ATOM 676 N N . LEU A 1 80 ? 3.873 -3.532 -14.949 1.00 96.44 80 LEU A N 1
ATOM 677 C CA . LEU A 1 80 ? 4.073 -4.004 -13.576 1.00 96.44 80 LEU A CA 1
ATOM 678 C C . LEU A 1 80 ? 3.847 -2.912 -12.520 1.00 96.44 80 LEU A C 1
ATOM 680 O O . LEU A 1 80 ? 3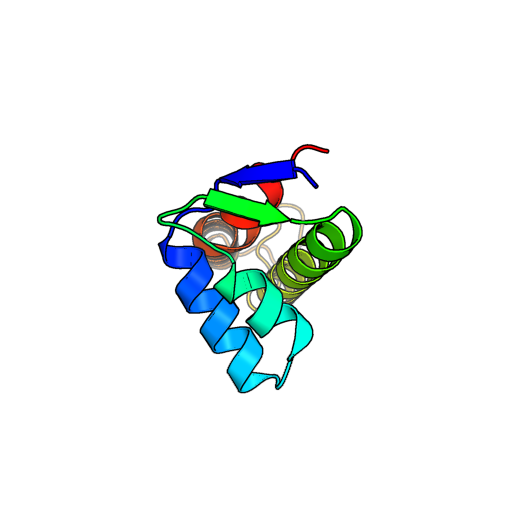.406 -3.206 -11.403 1.00 96.44 80 LEU A O 1
ATOM 684 N N . PHE A 1 81 ? 4.175 -1.659 -12.839 1.00 95.94 81 PHE A N 1
ATOM 685 C CA . PHE A 1 81 ? 3.910 -0.529 -11.957 1.00 95.94 81 PHE A CA 1
ATOM 686 C C . PHE A 1 81 ? 2.409 -0.263 -11.851 1.00 95.94 81 PHE A C 1
ATOM 688 O O . PHE A 1 81 ? 1.908 -0.116 -10.735 1.00 95.94 81 PHE A O 1
ATOM 695 N N . MET A 1 82 ? 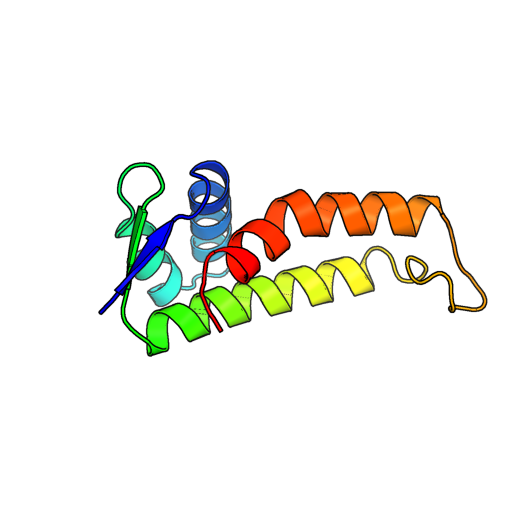1.697 -0.234 -12.980 1.00 93.88 82 MET A N 1
ATOM 696 C CA . MET A 1 82 ? 0.256 0.013 -13.040 1.00 93.88 82 MET A CA 1
ATOM 697 C C . MET A 1 82 ? -0.532 -1.094 -12.338 1.00 93.88 82 MET A C 1
ATOM 699 O O . MET A 1 82 ? -1.386 -0.777 -11.509 1.00 93.88 82 MET A O 1
ATOM 703 N N . ASP A 1 83 ? -0.162 -2.359 -12.552 1.00 93.62 83 ASP A N 1
ATOM 704 C CA . ASP A 1 83 ? -0.722 -3.502 -11.826 1.00 93.62 83 ASP A CA 1
ATOM 705 C C . ASP A 1 83 ? -0.556 -3.319 -10.309 1.00 93.62 83 ASP A C 1
ATOM 707 O O . ASP A 1 83 ? -1.513 -3.429 -9.545 1.00 93.62 83 ASP A O 1
ATOM 711 N N . GLU A 1 84 ? 0.648 -2.977 -9.836 1.00 91.44 84 GLU A N 1
ATOM 712 C CA . GLU A 1 84 ? 0.898 -2.792 -8.402 1.00 91.44 84 GLU A CA 1
ATOM 713 C C . GLU A 1 84 ? 0.187 -1.548 -7.826 1.00 91.44 84 GLU A C 1
ATOM 715 O O . GLU A 1 84 ? -0.231 -1.554 -6.660 1.00 91.44 84 GLU A O 1
ATOM 720 N N . GLN A 1 85 ? 0.005 -0.491 -8.628 1.00 89.19 85 GLN A N 1
ATOM 721 C CA . GLN A 1 85 ? -0.795 0.675 -8.248 1.00 89.19 85 GLN A CA 1
ATOM 722 C C . GLN A 1 85 ? -2.271 0.313 -8.093 1.00 89.19 85 GLN A C 1
ATOM 724 O O . GLN A 1 85 ? -2.857 0.652 -7.062 1.00 89.19 85 GLN A O 1
ATOM 729 N N . GLU A 1 86 ? -2.868 -0.370 -9.070 1.00 87.19 86 GLU A N 1
ATOM 730 C CA . GLU A 1 86 ? -4.272 -0.779 -9.019 1.00 87.19 86 GLU A CA 1
ATOM 731 C C . GLU A 1 86 ? -4.515 -1.747 -7.860 1.00 87.19 86 GLU A C 1
ATOM 733 O O . GLU A 1 86 ? -5.493 -1.615 -7.119 1.00 87.19 86 GLU A O 1
ATOM 738 N N . ASP A 1 87 ? -3.597 -2.690 -7.641 1.00 86.38 87 ASP A N 1
ATOM 739 C CA . ASP A 1 87 ? -3.837 -3.762 -6.688 1.00 86.38 87 ASP A CA 1
ATOM 740 C C . ASP A 1 87 ? -3.707 -3.306 -5.223 1.00 86.38 87 ASP A C 1
ATOM 742 O O . ASP A 1 87 ? -4.343 -3.910 -4.351 1.00 86.38 87 ASP A O 1
ATOM 746 N N . LYS A 1 88 ? -2.961 -2.218 -4.961 1.00 84.50 88 LYS A N 1
ATOM 747 C CA . LYS A 1 88 ? -2.671 -1.710 -3.607 1.00 84.50 88 LYS A CA 1
ATOM 748 C C . LYS A 1 88 ? -3.032 -0.242 -3.388 1.00 84.50 88 LYS A C 1
ATOM 750 O O . LYS A 1 88 ? -3.982 0.065 -2.670 1.00 84.50 88 LYS A O 1
ATOM 755 N N . TRP A 1 89 ? -2.243 0.677 -3.953 1.00 85.31 89 TRP A N 1
ATOM 756 C CA . TRP A 1 89 ? -2.326 2.114 -3.661 1.00 85.31 89 TRP A CA 1
ATOM 757 C C . TRP A 1 89 ? -3.672 2.705 -4.081 1.00 85.31 89 TRP A C 1
ATOM 759 O O . TRP A 1 89 ? -4.308 3.400 -3.287 1.00 85.31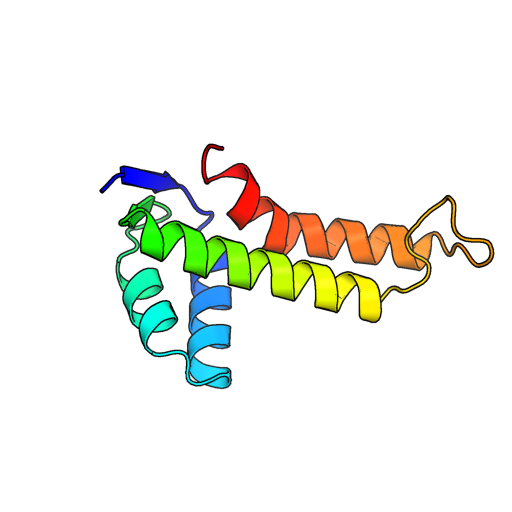 89 TRP A O 1
ATOM 769 N N . GLY A 1 90 ? -4.126 2.389 -5.295 1.00 81.19 90 GLY A N 1
ATOM 770 C CA . GLY A 1 90 ? -5.370 2.894 -5.865 1.00 81.19 90 GLY A CA 1
ATOM 771 C C . GLY A 1 90 ? -6.576 2.533 -5.003 1.00 81.19 90 GLY A C 1
ATOM 772 O O . GLY A 1 90 ? -7.442 3.374 -4.772 1.00 81.19 90 GLY A O 1
ATOM 773 N N . LYS A 1 91 ? -6.583 1.327 -4.425 1.00 85.06 91 LYS A N 1
ATOM 774 C CA . LYS A 1 91 ? -7.650 0.865 -3.526 1.00 85.06 91 LYS A CA 1
ATOM 775 C C . LYS A 1 91 ? -7.722 1.625 -2.211 1.00 85.06 91 LYS A C 1
ATOM 777 O O . LYS A 1 91 ? -8.789 1.637 -1.624 1.00 85.06 91 LYS A O 1
ATOM 782 N N . ILE A 1 92 ? -6.618 2.210 -1.743 1.00 86.69 92 ILE A N 1
ATOM 783 C CA . ILE A 1 92 ? -6.593 3.022 -0.520 1.00 86.69 92 ILE A CA 1
ATOM 784 C C . ILE A 1 92 ? -6.880 4.484 -0.864 1.00 86.69 92 ILE A C 1
ATOM 786 O O . ILE A 1 92 ? -7.720 5.120 -0.240 1.00 86.69 92 ILE A O 1
ATOM 790 N N . ALA A 1 93 ? -6.199 5.037 -1.868 1.00 81.31 93 ALA A N 1
ATOM 791 C CA . ALA A 1 93 ? -6.279 6.460 -2.179 1.00 81.31 93 ALA A CA 1
ATOM 792 C C . ALA A 1 93 ? -7.628 6.881 -2.786 1.00 81.31 93 ALA A C 1
ATOM 794 O O . ALA A 1 93 ? -8.102 7.966 -2.474 1.00 81.31 93 ALA A O 1
ATOM 795 N N . MET A 1 94 ? -8.258 6.050 -3.627 1.00 76.88 94 MET A N 1
ATOM 796 C CA . MET A 1 94 ? -9.527 6.408 -4.286 1.00 76.88 94 MET A CA 1
ATOM 797 C C . MET A 1 94 ? -10.749 6.274 -3.373 1.00 76.88 94 MET A C 1
ATOM 799 O O . MET A 1 94 ? -11.809 6.823 -3.662 1.00 76.88 94 MET A O 1
ATOM 803 N N . THR A 1 95 ? -10.620 5.524 -2.282 1.00 82.06 95 THR A N 1
ATOM 804 C CA . THR A 1 95 ? -11.720 5.242 -1.358 1.00 82.06 95 THR A CA 1
ATOM 805 C C . THR A 1 95 ? -11.847 6.256 -0.232 1.00 82.06 95 THR A C 1
ATOM 807 O O . THR A 1 95 ? -12.901 6.359 0.399 1.00 82.06 95 THR A O 1
ATOM 810 N N . PHE A 1 96 ? -10.780 7.013 0.021 1.00 77.88 96 PHE A N 1
ATOM 811 C CA . PHE A 1 96 ? -10.820 8.169 0.899 1.00 77.88 96 PHE A CA 1
ATOM 812 C C . PHE A 1 96 ? -11.099 9.419 0.050 1.00 77.88 96 PHE A C 1
ATOM 814 O O . PHE A 1 96 ? -10.339 9.707 -0.871 1.00 77.88 96 PHE A O 1
ATOM 821 N N . PRO A 1 97 ? -12.179 10.170 0.316 1.00 59.66 97 PRO A N 1
ATOM 822 C CA . PRO A 1 97 ? -12.440 11.433 -0.344 1.00 59.66 97 PRO A CA 1
ATOM 823 C C . PRO A 1 97 ? -11.351 12.444 0.020 1.00 59.66 97 PRO A C 1
ATOM 825 O O . PRO A 1 97 ? -10.914 12.513 1.172 1.00 59.66 97 PRO A O 1
ATOM 828 N N . THR A 1 98 ? -10.948 13.223 -0.981 1.00 55.25 98 THR A N 1
ATOM 829 C CA . THR A 1 98 ? -10.094 14.412 -0.854 1.00 55.25 98 THR A CA 1
ATOM 830 C C . THR A 1 98 ? -10.811 15.570 -0.182 1.00 55.25 98 THR A C 1
ATOM 832 O O . THR A 1 98 ? -12.007 15.768 -0.504 1.00 55.25 98 THR A O 1
#